Protein AF-A0A9E5UF71-F1 (afdb_monomer_lite)

Foldseek 3Di:
DVCLVVLLVVLLVCLLPVHDNVVSVVVCVVVVHDPVSSVVSSVVSVVVNVVVVVVVCVVVVVVVVVVPVVQDPNVVVVVVVVVVVVVVCVVPPPVVVVVVVVVD

Sequence (104 aa):
MLIEEYGMLAIFLFALLPLPDDLILIPLGVLRYDLRKALISMFIGKTLMCTFVAYAGKYSYSIVAEIFASSGILGGAVSLVLLVVILYGMIKIDWTKLIRVREE

Radius of gyration: 19.87 Å; chains: 1; bounding box: 44×35×52 Å

Secondary structure (DSSP, 8-state):
--HHHHHHHHHHHHHHTT--THHHHHHHHHTT--HHHHHHHHHHHHHHHHHHHHHHHHHHHHHHHHHHHHHHHHHHHHHHHHHHHHHHHHHHS-HHHHHHTTT-

pLDDT: mean 72.9, std 10.65, range [40.22, 92.44]

Structure (mmCIF, N/CA/C/O backbone):
data_AF-A0A9E5UF71-F1
#
_entry.id   AF-A0A9E5UF71-F1
#
loop_
_atom_site.group_PDB
_atom_site.id
_atom_site.type_symbol
_atom_site.label_atom_id
_atom_site.label_alt_id
_atom_site.label_comp_id
_atom_site.label_asym_id
_atom_site.label_entity_id
_atom_site.label_seq_id
_atom_site.pdbx_PDB_ins_code
_atom_site.Cartn_x
_atom_site.Cartn_y
_atom_site.Cartn_z
_atom_site.occupancy
_atom_site.B_iso_or_equiv
_atom_site.auth_seq_id
_atom_site.auth_comp_id
_atom_site.auth_asym_id
_atom_site.auth_atom_id
_atom_site.pdbx_PDB_model_num
ATOM 1 N N . MET A 1 1 ? -14.434 -3.317 27.558 1.00 47.03 1 MET A N 1
ATOM 2 C CA . MET A 1 1 ? -12.984 -3.257 27.834 1.00 47.03 1 MET A CA 1
ATOM 3 C C . MET A 1 1 ? -12.148 -4.081 26.853 1.00 47.03 1 MET A C 1
ATOM 5 O O . MET A 1 1 ? -11.209 -3.511 26.337 1.00 47.03 1 MET A O 1
ATOM 9 N N . LEU A 1 2 ? -12.498 -5.324 26.472 1.00 49.84 2 LEU A N 1
ATOM 10 C CA . LEU A 1 2 ? -11.709 -6.073 25.462 1.00 49.84 2 LEU A CA 1
ATOM 11 C C . LEU A 1 2 ? -11.726 -5.468 24.039 1.00 49.84 2 LEU A C 1
ATOM 13 O O . LEU A 1 2 ? -10.721 -5.506 23.341 1.00 49.84 2 LEU A O 1
ATOM 17 N N . ILE A 1 3 ? -12.843 -4.882 23.598 1.00 51.16 3 ILE A N 1
ATOM 18 C CA . ILE A 1 3 ? -12.978 -4.344 22.227 1.00 51.16 3 ILE A CA 1
ATOM 19 C C . ILE A 1 3 ? -12.020 -3.160 21.977 1.00 51.16 3 ILE A C 1
ATOM 21 O O . ILE A 1 3 ? -11.549 -2.983 20.857 1.00 51.16 3 ILE A O 1
ATOM 25 N N . GLU A 1 4 ? -11.674 -2.396 23.021 1.00 54.31 4 GLU A N 1
ATOM 26 C CA . GLU A 1 4 ? -10.753 -1.250 22.928 1.00 54.31 4 GLU A CA 1
ATOM 27 C C . GLU A 1 4 ? -9.264 -1.625 22.832 1.00 54.31 4 GLU A C 1
ATOM 29 O O . GLU A 1 4 ? -8.427 -0.803 22.458 1.00 54.31 4 GLU A O 1
ATOM 34 N N . GLU A 1 5 ? -8.905 -2.856 23.180 1.00 55.94 5 GLU A N 1
ATOM 35 C CA . GLU A 1 5 ? -7.506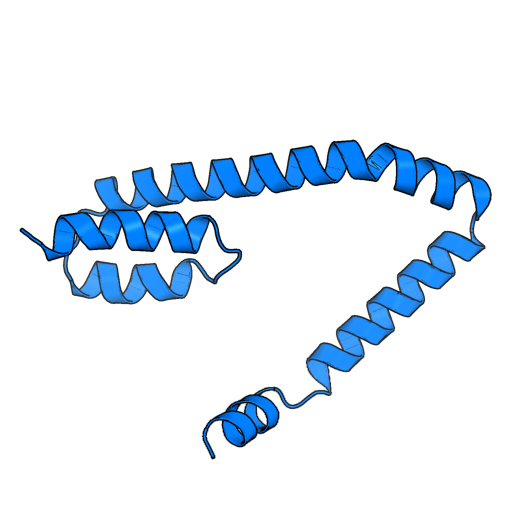 -3.288 23.185 1.00 55.94 5 GLU A CA 1
ATOM 36 C C . GLU A 1 5 ? -7.153 -3.967 21.855 1.00 55.94 5 GLU A C 1
ATOM 38 O O . GLU A 1 5 ? -6.156 -3.637 21.210 1.00 55.94 5 GLU A O 1
ATOM 43 N N . TYR A 1 6 ? -8.055 -4.821 21.358 1.00 62.16 6 TYR A N 1
ATOM 44 C CA . TYR A 1 6 ? -7.909 -5.459 20.048 1.00 62.16 6 TYR A CA 1
ATOM 45 C C . TYR A 1 6 ? -8.191 -4.509 18.880 1.00 62.16 6 TYR A C 1
ATOM 47 O O . TYR A 1 6 ? -7.600 -4.677 17.815 1.00 62.16 6 TYR A O 1
ATOM 55 N N . GLY A 1 7 ? -9.033 -3.485 19.064 1.00 63.53 7 GLY A N 1
ATOM 56 C CA . GLY A 1 7 ? -9.288 -2.479 18.030 1.00 63.53 7 GLY A CA 1
ATOM 57 C C . GLY A 1 7 ? -8.022 -1.709 17.649 1.00 63.53 7 GLY A C 1
ATOM 58 O O . GLY A 1 7 ? -7.762 -1.488 16.471 1.00 63.53 7 GLY A O 1
ATOM 59 N N . MET A 1 8 ? -7.177 -1.371 18.626 1.00 63.28 8 MET A N 1
ATOM 60 C CA . MET A 1 8 ? -5.952 -0.608 18.380 1.00 63.28 8 MET A CA 1
ATOM 61 C C . MET A 1 8 ? -4.882 -1.439 17.657 1.00 63.28 8 MET A C 1
ATOM 63 O O . MET A 1 8 ? -4.259 -0.932 16.723 1.00 63.28 8 MET A O 1
ATOM 67 N N . LEU A 1 9 ? -4.723 -2.713 18.042 1.00 67.88 9 LEU A N 1
ATOM 68 C CA . LEU A 1 9 ? -3.830 -3.671 17.380 1.00 67.88 9 LEU A CA 1
ATOM 69 C C . LEU A 1 9 ? -4.304 -4.027 15.967 1.00 67.88 9 LEU A C 1
ATOM 71 O O . LEU A 1 9 ? -3.481 -4.112 15.060 1.00 67.88 9 LEU A O 1
ATOM 75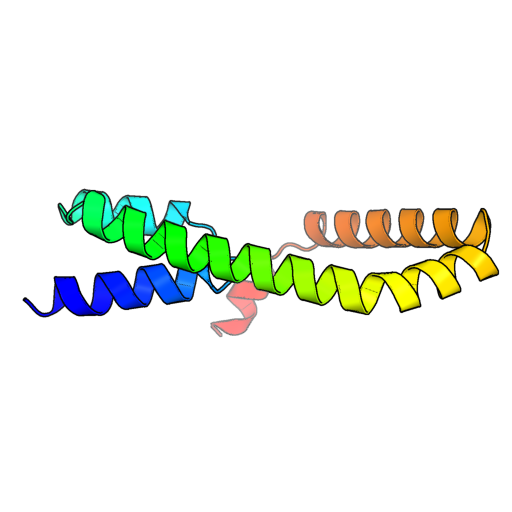 N N . ALA A 1 10 ? -5.613 -4.192 15.760 1.00 67.06 10 ALA A N 1
ATOM 76 C CA . ALA A 1 10 ? -6.180 -4.440 14.438 1.00 67.06 10 ALA A CA 1
ATOM 77 C C . ALA A 1 10 ? -5.939 -3.253 13.495 1.00 67.06 10 ALA A C 1
ATOM 79 O O . ALA A 1 10 ? -5.470 -3.456 12.381 1.00 67.06 10 ALA A O 1
ATOM 80 N N . ILE A 1 11 ? -6.169 -2.017 13.957 1.00 65.00 11 ILE A N 1
ATOM 81 C CA . ILE A 1 11 ? -5.881 -0.797 13.181 1.00 65.00 11 ILE A CA 1
ATOM 82 C C . ILE A 1 11 ? -4.388 -0.693 12.863 1.00 65.00 11 ILE A C 1
ATOM 84 O O . ILE A 1 11 ? -4.024 -0.366 11.739 1.00 65.00 11 ILE A O 1
ATOM 88 N N . PHE A 1 12 ? -3.522 -1.003 13.827 1.00 66.31 12 PHE A N 1
ATOM 89 C CA . PHE A 1 12 ? -2.078 -0.968 13.622 1.00 66.31 12 PHE A CA 1
ATOM 90 C C . PHE A 1 12 ? -1.617 -1.996 12.580 1.00 66.31 12 PHE A C 1
ATOM 92 O O . PHE A 1 12 ? -0.891 -1.647 11.655 1.00 66.31 12 PHE A O 1
ATOM 99 N N . LEU A 1 13 ? -2.069 -3.249 12.692 1.00 67.50 13 LEU A N 1
ATOM 100 C CA . LEU A 1 13 ? -1.731 -4.320 11.749 1.00 67.50 13 LEU A CA 1
ATOM 101 C C . LEU A 1 13 ? -2.275 -4.055 10.343 1.00 67.50 13 LEU A C 1
ATOM 103 O O . LEU A 1 13 ? -1.586 -4.332 9.366 1.00 67.50 13 LEU A O 1
ATOM 107 N N . PHE A 1 14 ? -3.478 -3.498 10.229 1.00 66.25 14 PHE A N 1
ATOM 108 C CA . PHE A 1 14 ? -4.053 -3.136 8.935 1.00 66.25 14 PHE A CA 1
ATOM 109 C C . PHE A 1 14 ? -3.452 -1.881 8.318 1.00 66.25 14 PHE A C 1
ATOM 111 O O . PHE A 1 14 ? -3.481 -1.782 7.104 1.00 66.25 14 PHE A O 1
ATOM 118 N N . ALA A 1 15 ? -2.926 -0.949 9.113 1.00 61.91 15 ALA A N 1
ATOM 119 C CA . ALA A 1 15 ? -2.147 0.175 8.600 1.00 61.91 15 ALA A CA 1
ATOM 120 C C . ALA A 1 15 ? -0.712 -0.248 8.226 1.00 61.91 15 ALA A C 1
ATOM 122 O O . ALA A 1 15 ? -0.037 0.440 7.462 1.00 61.91 15 ALA A O 1
ATOM 123 N N . LEU A 1 16 ? -0.229 -1.365 8.786 1.00 61.81 16 LEU A N 1
ATOM 124 C CA . LEU A 1 16 ? 1.061 -1.969 8.455 1.00 61.81 16 LEU A CA 1
ATOM 125 C C . LEU A 1 16 ? 0.982 -2.821 7.179 1.00 61.81 16 LEU A C 1
ATOM 127 O O . LEU A 1 16 ? 1.904 -2.798 6.363 1.00 61.81 16 LEU A O 1
ATOM 131 N N . LEU A 1 17 ? -0.104 -3.579 6.998 1.00 64.31 17 LEU A N 1
ATOM 132 C CA . LEU A 1 17 ? -0.416 -4.206 5.718 1.00 64.31 17 LEU A CA 1
ATOM 133 C C . LEU A 1 17 ? -0.950 -3.127 4.760 1.00 64.31 17 LEU A C 1
ATOM 135 O O . LEU A 1 17 ? -1.684 -2.254 5.188 1.00 64.31 17 LEU A O 1
ATOM 139 N N . PRO A 1 18 ? -0.646 -3.167 3.457 1.00 59.53 18 PRO A N 1
ATOM 140 C CA . PRO A 1 18 ? -1.205 -2.234 2.477 1.00 59.53 18 PRO A CA 1
ATOM 141 C C . PRO A 1 18 ? -2.689 -2.555 2.195 1.00 59.53 18 PRO A C 1
ATOM 143 O O . PRO A 1 18 ? -3.056 -2.861 1.062 1.00 59.53 18 PRO A O 1
ATOM 146 N N . LEU A 1 19 ? -3.539 -2.579 3.225 1.00 63.75 19 LEU A N 1
ATOM 147 C CA . LEU A 1 19 ? -4.977 -2.799 3.109 1.00 63.75 19 LEU A CA 1
ATOM 148 C C . LEU A 1 19 ? -5.732 -1.460 3.080 1.00 63.75 19 LEU A C 1
ATOM 150 O O . LEU A 1 19 ? -5.226 -0.446 3.556 1.00 63.75 19 LEU A O 1
ATOM 154 N N . PRO A 1 20 ? -6.948 -1.431 2.505 1.00 61.22 20 PRO A N 1
ATOM 155 C CA . PRO A 1 20 ? -7.755 -0.220 2.456 1.00 61.22 20 PRO A CA 1
ATOM 156 C C . PRO A 1 20 ? -8.182 0.194 3.871 1.00 61.22 20 PRO A C 1
ATOM 158 O O . PRO A 1 20 ? -9.063 -0.427 4.469 1.00 61.22 20 PRO A O 1
ATOM 161 N N . ASP A 1 21 ? -7.575 1.268 4.385 1.00 66.00 21 ASP A N 1
ATOM 162 C CA . ASP A 1 21 ? -7.881 1.878 5.693 1.00 66.00 21 ASP A CA 1
ATOM 163 C C . ASP A 1 21 ? -9.382 2.213 5.854 1.00 66.00 21 ASP A C 1
ATOM 165 O O . ASP A 1 21 ? -9.939 2.178 6.957 1.00 66.00 21 ASP A O 1
ATOM 169 N N . ASP A 1 22 ? -10.058 2.474 4.732 1.00 63.00 22 ASP A N 1
ATOM 170 C CA . ASP A 1 22 ? -11.487 2.782 4.655 1.00 63.00 22 ASP A CA 1
ATOM 171 C C . ASP A 1 22 ? -12.375 1.620 5.131 1.00 63.00 22 ASP A C 1
ATOM 173 O O . ASP A 1 22 ? -13.462 1.846 5.668 1.00 63.00 22 ASP A O 1
ATOM 177 N N . LEU A 1 23 ? -11.908 0.369 5.005 1.00 66.00 23 LEU A N 1
ATOM 178 C CA . LEU A 1 23 ? -12.674 -0.818 5.398 1.00 66.00 23 LEU A CA 1
ATOM 179 C C . LEU A 1 23 ? -12.824 -0.941 6.923 1.00 66.00 23 LEU A C 1
ATOM 181 O O . LEU A 1 23 ? -13.777 -1.556 7.398 1.00 66.00 23 LEU A O 1
ATOM 185 N N . ILE A 1 24 ? -11.900 -0.357 7.696 1.00 70.94 24 ILE A N 1
ATOM 186 C CA . ILE A 1 24 ? -11.920 -0.398 9.167 1.00 70.94 24 ILE A CA 1
ATOM 187 C C . ILE A 1 24 ? -12.610 0.820 9.757 1.00 70.94 24 ILE A C 1
ATOM 189 O O . ILE A 1 24 ? -13.325 0.696 10.750 1.00 70.94 24 ILE A O 1
ATOM 193 N N . LEU A 1 25 ? -12.430 1.993 9.152 1.00 71.31 25 LEU A N 1
ATOM 194 C CA . LEU A 1 25 ? -13.031 3.237 9.632 1.00 71.31 25 LEU A CA 1
ATOM 195 C C . LEU A 1 25 ? -14.563 3.151 9.730 1.00 71.31 25 LEU A C 1
ATOM 197 O O . LEU A 1 25 ? -15.141 3.651 10.697 1.00 71.31 25 LEU A O 1
ATOM 201 N N . ILE A 1 26 ? -15.208 2.463 8.782 1.00 75.06 26 ILE A N 1
ATOM 202 C CA . ILE A 1 26 ? -16.665 2.265 8.749 1.00 75.06 26 ILE A CA 1
ATOM 203 C C . ILE A 1 26 ? -17.169 1.493 9.990 1.00 75.06 26 ILE A C 1
ATOM 205 O O . ILE A 1 26 ? -17.959 2.058 10.753 1.00 75.06 26 ILE A O 1
ATOM 209 N N . PRO A 1 27 ? -16.734 0.244 10.263 1.00 71.38 27 PRO A N 1
ATOM 210 C CA . PRO A 1 27 ? -17.185 -0.497 11.441 1.00 71.38 27 PRO A CA 1
ATOM 211 C C . PRO A 1 27 ? -16.739 0.147 12.761 1.00 71.38 27 PRO A C 1
ATOM 213 O O . PRO A 1 27 ? -17.503 0.128 13.726 1.00 71.38 27 PRO A O 1
ATOM 216 N N . LEU A 1 28 ? -15.559 0.776 12.823 1.00 72.62 28 LEU A N 1
ATOM 217 C CA . LEU A 1 28 ? -15.098 1.456 14.041 1.00 72.62 28 LEU A CA 1
ATOM 218 C C . LEU A 1 28 ? -15.985 2.655 14.416 1.00 72.62 28 LEU A C 1
ATOM 220 O O . LEU A 1 28 ? -16.250 2.891 15.597 1.00 72.62 28 LEU A O 1
ATOM 224 N N . GLY A 1 29 ? -16.468 3.393 13.409 1.00 74.19 29 GLY A N 1
ATOM 225 C CA . GLY A 1 29 ? -17.422 4.486 13.589 1.00 74.19 29 GLY A CA 1
ATOM 226 C C . GLY A 1 29 ? -18.780 3.999 14.098 1.00 74.19 29 GLY A C 1
ATOM 227 O O . GLY A 1 29 ? -19.346 4.600 15.013 1.00 74.19 29 GLY A O 1
ATOM 228 N N . VAL A 1 30 ? -19.270 2.867 13.578 1.00 78.44 30 VAL A N 1
ATOM 229 C CA . VAL A 1 30 ? -20.508 2.217 14.054 1.00 78.44 30 VAL A CA 1
ATOM 230 C C . VAL A 1 30 ? -20.376 1.766 15.513 1.00 78.44 30 VAL A C 1
ATOM 232 O O . VAL A 1 30 ? -21.313 1.920 16.295 1.00 78.44 30 VAL A O 1
ATOM 235 N N . LEU A 1 31 ? -19.195 1.287 15.913 1.00 77.69 31 LEU A N 1
ATOM 236 C CA . LEU A 1 31 ? -18.887 0.868 17.285 1.00 77.69 31 LEU A CA 1
ATOM 237 C C . LEU A 1 31 ? -18.640 2.035 18.261 1.00 77.69 31 LEU A C 1
ATOM 239 O O . LEU A 1 31 ? -18.334 1.786 19.426 1.00 77.69 31 LEU A O 1
ATOM 243 N N . ARG A 1 32 ? -18.782 3.297 17.818 1.00 72.50 32 ARG A N 1
ATOM 244 C CA . ARG A 1 32 ? -18.504 4.515 18.610 1.00 72.50 32 ARG A CA 1
ATOM 245 C C . ARG A 1 32 ? -17.131 4.496 19.283 1.00 72.50 32 ARG A C 1
ATOM 247 O O . ARG A 1 32 ? -16.969 4.941 20.418 1.00 72.50 32 ARG A O 1
ATOM 254 N N . TYR A 1 33 ? -16.141 3.972 18.574 1.00 73.25 33 TYR A N 1
ATOM 255 C CA . TYR A 1 33 ? -14.779 3.932 19.072 1.00 73.25 33 TYR A CA 1
ATOM 256 C C . TYR A 1 33 ? -14.182 5.341 19.159 1.00 73.25 33 TYR A C 1
ATOM 258 O O . TYR A 1 33 ? -14.492 6.208 18.339 1.00 73.25 33 TYR A O 1
ATOM 266 N N . ASP A 1 34 ? -13.287 5.569 20.122 1.00 78.06 34 ASP A N 1
ATOM 267 C CA . ASP A 1 34 ? -12.589 6.847 20.259 1.00 78.06 34 ASP A CA 1
ATOM 268 C C . ASP A 1 34 ? -11.763 7.155 19.002 1.00 78.06 34 ASP A C 1
ATOM 270 O O . ASP A 1 34 ? -10.667 6.620 18.798 1.00 78.06 34 ASP A O 1
ATOM 274 N N . LEU A 1 35 ? -12.266 8.083 18.182 1.00 73.31 35 LEU A N 1
ATOM 275 C CA . LEU A 1 35 ? -11.626 8.530 16.940 1.00 73.31 35 LEU A CA 1
ATOM 276 C C . LEU A 1 35 ? -10.177 8.969 17.163 1.00 73.31 35 LEU A C 1
ATOM 278 O O . LEU A 1 35 ? -9.322 8.729 16.318 1.00 73.31 35 LEU A O 1
ATOM 282 N N . ARG A 1 36 ? -9.878 9.569 18.323 1.00 76.00 36 ARG A N 1
ATOM 283 C CA . ARG A 1 36 ? -8.516 9.992 18.681 1.00 76.00 36 ARG A CA 1
ATOM 284 C C . ARG A 1 36 ? -7.565 8.804 18.825 1.00 76.00 36 ARG A C 1
ATOM 286 O O . ARG A 1 36 ? -6.457 8.863 18.302 1.00 76.00 36 ARG A O 1
ATOM 293 N N . LYS A 1 37 ? -7.991 7.724 19.490 1.00 75.62 37 LYS A N 1
ATOM 294 C CA . LYS A 1 37 ? -7.171 6.512 19.664 1.00 75.62 37 LYS A CA 1
ATOM 295 C C . LYS A 1 37 ? -6.952 5.812 18.319 1.00 75.62 37 LYS A C 1
ATOM 297 O O . LYS A 1 37 ? -5.836 5.399 18.015 1.00 75.62 37 LYS A O 1
ATOM 302 N N . ALA A 1 38 ? -8.000 5.741 17.498 1.00 74.00 38 ALA A N 1
ATOM 303 C CA . ALA A 1 38 ? -7.935 5.161 16.159 1.00 74.00 38 ALA A CA 1
ATOM 304 C C . ALA A 1 38 ? -6.995 5.944 15.227 1.00 74.00 38 ALA A C 1
ATOM 306 O O . ALA A 1 38 ? -6.137 5.346 14.584 1.00 74.00 38 ALA A O 1
ATOM 307 N N . LEU A 1 39 ? -7.100 7.278 15.214 1.00 76.56 39 LEU A N 1
ATOM 308 C CA . LEU A 1 39 ? -6.241 8.156 14.415 1.00 76.56 39 LEU A CA 1
ATOM 309 C C . LEU A 1 39 ? -4.771 8.044 14.807 1.00 76.56 39 LEU A C 1
ATOM 311 O O . LEU A 1 39 ? -3.923 7.962 13.927 1.00 76.56 39 LEU A O 1
ATOM 315 N N . ILE A 1 40 ? -4.459 8.020 16.106 1.00 81.50 40 ILE A N 1
ATOM 316 C CA . ILE A 1 40 ? -3.072 7.891 16.574 1.00 81.50 40 ILE A CA 1
ATOM 317 C C . ILE A 1 40 ? -2.490 6.540 16.142 1.00 81.50 40 ILE A C 1
ATOM 319 O O . ILE A 1 40 ? -1.387 6.502 15.600 1.00 81.50 40 ILE A O 1
ATOM 323 N N . SER A 1 41 ? -3.239 5.445 16.313 1.00 78.56 41 SER A N 1
ATOM 324 C CA . SER A 1 41 ? -2.790 4.111 15.887 1.00 78.56 41 SER A CA 1
ATOM 325 C C . SER A 1 41 ? -2.578 4.032 14.367 1.00 78.56 41 SER A C 1
ATOM 327 O O . SER A 1 41 ? -1.525 3.590 13.904 1.00 78.56 41 SER A O 1
ATOM 329 N N . MET A 1 42 ? -3.528 4.554 13.585 1.00 75.44 42 MET A N 1
ATOM 330 C CA . MET A 1 42 ? -3.450 4.586 12.122 1.00 75.44 42 MET A CA 1
ATOM 331 C C . MET A 1 42 ? -2.295 5.465 11.630 1.00 75.44 42 MET A C 1
ATOM 333 O O . MET A 1 42 ? -1.570 5.082 10.717 1.00 75.44 42 MET A O 1
ATOM 337 N N . PHE A 1 43 ? -2.068 6.620 12.260 1.00 80.19 43 PHE A N 1
ATOM 338 C CA . PHE A 1 43 ? -0.968 7.517 11.916 1.00 80.19 43 PHE A CA 1
ATOM 339 C C . PHE A 1 43 ? 0.396 6.860 12.152 1.00 80.19 43 PHE A C 1
ATOM 341 O O . PHE A 1 43 ? 1.278 6.951 11.296 1.00 80.19 43 PHE A O 1
ATOM 348 N N . ILE A 1 44 ? 0.564 6.156 13.276 1.00 82.94 44 ILE A N 1
ATOM 349 C CA . ILE A 1 44 ? 1.801 5.428 13.589 1.00 82.94 44 ILE A CA 1
ATOM 350 C C . ILE A 1 44 ? 2.016 4.287 12.591 1.00 82.94 44 ILE A C 1
ATOM 352 O O . ILE A 1 44 ? 3.103 4.179 12.020 1.00 82.94 44 ILE A O 1
ATOM 356 N N . GLY A 1 45 ? 0.987 3.471 12.339 1.00 77.25 45 GLY A N 1
ATOM 357 C CA . GLY A 1 45 ? 1.069 2.360 11.389 1.00 77.25 45 GLY A CA 1
ATOM 358 C C . GLY A 1 45 ? 1.411 2.833 9.975 1.00 77.25 45 GLY A C 1
ATOM 359 O O . GLY A 1 45 ? 2.352 2.332 9.363 1.00 77.25 45 GLY A O 1
ATOM 360 N N . LYS A 1 46 ? 0.744 3.890 9.499 1.00 80.50 46 LYS A N 1
ATOM 361 C CA . LYS A 1 46 ? 0.966 4.457 8.163 1.00 80.50 46 LYS A CA 1
ATOM 362 C C . LYS A 1 46 ? 2.330 5.127 8.027 1.00 80.50 46 LYS A C 1
ATOM 364 O O . LYS A 1 46 ? 2.982 4.996 6.996 1.00 80.50 46 LYS A O 1
ATOM 369 N N . THR A 1 47 ? 2.808 5.790 9.079 1.00 83.56 47 THR A N 1
ATOM 370 C CA . THR A 1 47 ? 4.167 6.352 9.109 1.00 83.56 47 THR A CA 1
ATOM 371 C C . THR A 1 47 ? 5.216 5.245 9.039 1.00 83.56 47 THR A C 1
ATOM 373 O O . THR A 1 47 ? 6.172 5.363 8.271 1.00 83.56 47 THR A O 1
ATOM 376 N N . LEU A 1 48 ? 5.032 4.145 9.778 1.00 85.25 48 LEU A N 1
ATOM 377 C CA . LEU A 1 48 ? 5.919 2.983 9.705 1.00 85.25 48 LEU A CA 1
ATOM 378 C C . LEU A 1 48 ? 5.891 2.340 8.322 1.00 85.25 48 LEU A C 1
ATOM 380 O O . LEU A 1 48 ? 6.956 2.087 7.767 1.00 85.25 48 LEU A O 1
ATOM 384 N N . MET A 1 49 ? 4.710 2.143 7.738 1.00 81.88 49 MET A N 1
ATOM 385 C CA . MET A 1 49 ? 4.570 1.605 6.387 1.00 81.88 49 MET A CA 1
ATOM 386 C C . MET A 1 49 ? 5.305 2.485 5.365 1.00 81.88 49 MET A C 1
ATOM 388 O O . MET A 1 49 ? 6.158 1.992 4.628 1.00 81.88 49 MET A O 1
ATOM 392 N N . CYS A 1 50 ? 5.059 3.799 5.370 1.00 82.62 50 CYS A N 1
ATOM 393 C CA . CYS A 1 50 ? 5.761 4.748 4.504 1.00 82.62 50 CYS A CA 1
ATOM 394 C C . CYS A 1 50 ? 7.278 4.734 4.735 1.00 82.62 50 CYS A C 1
ATOM 396 O O . CYS A 1 50 ? 8.041 4.807 3.776 1.00 82.62 50 CYS A O 1
ATOM 398 N N . THR A 1 51 ? 7.729 4.597 5.985 1.00 85.38 51 THR A N 1
ATOM 399 C CA . THR A 1 51 ? 9.159 4.507 6.319 1.00 85.38 51 THR A CA 1
ATOM 400 C C . THR A 1 51 ? 9.772 3.221 5.771 1.00 85.38 51 THR A C 1
ATOM 402 O O . THR A 1 51 ? 10.819 3.275 5.132 1.00 85.38 51 THR A O 1
ATOM 405 N N . PHE A 1 52 ? 9.111 2.075 5.947 1.00 84.94 52 PHE A N 1
ATOM 406 C CA . PHE A 1 52 ? 9.550 0.800 5.380 1.00 84.94 52 PHE A CA 1
ATOM 407 C C . PHE A 1 52 ? 9.645 0.867 3.857 1.00 84.94 52 PHE A C 1
ATOM 409 O O . PHE A 1 52 ? 10.666 0.476 3.296 1.00 84.94 52 PHE A O 1
ATOM 416 N N . VAL A 1 53 ? 8.629 1.421 3.192 1.00 83.25 53 VAL A N 1
ATOM 417 C CA . VAL A 1 53 ? 8.626 1.614 1.736 1.00 83.25 53 VAL A CA 1
ATOM 418 C C . VAL A 1 53 ? 9.742 2.567 1.302 1.00 83.25 53 VAL A C 1
ATOM 420 O O . VAL A 1 53 ? 10.444 2.278 0.337 1.00 83.25 53 VAL A O 1
ATOM 423 N N . ALA A 1 54 ? 9.970 3.666 2.023 1.00 85.88 54 ALA A N 1
ATOM 424 C CA . ALA A 1 54 ? 11.039 4.614 1.717 1.00 85.88 54 ALA A CA 1
ATOM 425 C C . ALA A 1 54 ? 12.436 3.994 1.886 1.00 85.88 54 ALA A C 1
ATOM 427 O O . ALA A 1 54 ? 13.304 4.186 1.034 1.00 85.88 54 ALA A O 1
ATOM 428 N N . TYR A 1 55 ? 12.659 3.214 2.947 1.00 83.94 55 TYR A N 1
ATOM 429 C CA . TYR A 1 55 ? 13.916 2.489 3.148 1.00 83.94 55 TYR A CA 1
ATOM 430 C C . TYR A 1 55 ? 14.111 1.391 2.101 1.00 83.94 55 TYR A C 1
ATOM 432 O O . TYR A 1 55 ? 15.199 1.293 1.533 1.00 83.94 55 TYR A O 1
ATOM 440 N N . ALA A 1 56 ? 13.071 0.614 1.791 1.00 82.38 56 ALA A N 1
ATOM 441 C CA . ALA A 1 56 ? 13.106 -0.378 0.719 1.00 82.38 56 ALA A CA 1
ATOM 442 C C . ALA A 1 56 ? 13.431 0.278 -0.632 1.00 82.38 56 ALA A C 1
ATOM 444 O O . ALA A 1 56 ? 14.309 -0.190 -1.354 1.00 82.38 56 ALA A O 1
ATOM 445 N N . GLY A 1 57 ? 12.803 1.418 -0.928 1.00 79.38 57 GLY A N 1
ATOM 446 C CA . GLY A 1 57 ? 13.090 2.233 -2.103 1.00 79.38 57 GLY A CA 1
ATOM 447 C C . GLY A 1 57 ? 14.533 2.732 -2.132 1.00 79.38 57 GLY A C 1
ATOM 448 O O . GLY A 1 57 ? 15.184 2.613 -3.160 1.00 79.38 57 GLY A O 1
ATOM 449 N N . LYS A 1 58 ? 15.079 3.214 -1.008 1.00 79.56 58 LYS A N 1
ATOM 450 C CA . LYS A 1 58 ? 16.475 3.674 -0.915 1.00 79.56 58 LYS A CA 1
ATOM 451 C C . LYS A 1 58 ? 17.481 2.557 -1.209 1.00 79.56 58 LYS A C 1
ATOM 453 O O . LYS A 1 58 ? 18.433 2.791 -1.947 1.00 79.56 58 LYS A O 1
ATOM 458 N N . TYR A 1 59 ? 17.284 1.362 -0.652 1.00 77.31 59 TYR A N 1
ATOM 459 C CA . TYR A 1 59 ? 18.160 0.217 -0.931 1.00 77.31 59 TYR A CA 1
ATOM 460 C C . TYR A 1 59 ? 17.991 -0.303 -2.362 1.00 77.31 59 TYR A C 1
ATOM 462 O O . TYR A 1 59 ? 18.972 -0.664 -3.008 1.00 77.31 59 TYR A O 1
ATOM 470 N N . SER A 1 60 ? 16.763 -0.286 -2.883 1.00 71.38 60 SER A N 1
ATOM 471 C CA . SER A 1 60 ? 16.480 -0.671 -4.265 1.00 71.38 60 SER A CA 1
ATOM 472 C C . SER A 1 60 ? 16.966 0.366 -5.278 1.00 71.38 60 SER A C 1
ATOM 474 O O . SER A 1 60 ? 17.227 0.001 -6.420 1.00 71.38 60 SER A O 1
ATOM 476 N N . TYR A 1 61 ? 17.094 1.640 -4.896 1.00 69.56 61 TYR A N 1
ATOM 477 C CA . TYR A 1 61 ? 17.449 2.724 -5.808 1.00 69.56 61 TYR A CA 1
ATOM 478 C C . TYR A 1 61 ? 18.819 2.503 -6.439 1.00 69.56 61 TYR A C 1
ATOM 480 O O . TYR A 1 61 ? 18.959 2.703 -7.635 1.00 69.56 61 TYR A O 1
ATOM 488 N N . SER A 1 62 ? 19.806 2.032 -5.675 1.00 68.19 62 SER A N 1
ATOM 489 C CA . SER A 1 62 ? 21.151 1.752 -6.192 1.00 68.19 62 SER A CA 1
ATOM 490 C C . SER A 1 62 ? 21.124 0.689 -7.295 1.00 68.19 62 SER A C 1
ATOM 492 O O . SER A 1 62 ? 21.708 0.879 -8.356 1.00 68.19 62 SER A O 1
ATOM 494 N N . ILE A 1 63 ? 20.374 -0.393 -7.067 1.00 68.31 63 ILE A N 1
ATOM 495 C CA . ILE A 1 63 ? 20.229 -1.514 -8.005 1.00 68.31 63 ILE A CA 1
ATOM 496 C C . ILE A 1 63 ? 19.441 -1.071 -9.242 1.00 68.31 63 ILE A C 1
ATOM 498 O O . ILE A 1 63 ? 19.826 -1.348 -10.374 1.00 68.31 63 ILE A O 1
ATOM 502 N N . VAL A 1 64 ? 18.342 -0.344 -9.035 1.00 70.00 64 VAL A N 1
ATOM 503 C CA . VAL A 1 64 ? 17.499 0.170 -10.119 1.00 70.00 64 VAL A CA 1
ATOM 504 C C . VAL A 1 64 ? 18.265 1.196 -10.950 1.00 70.00 64 VAL A C 1
ATOM 506 O O . VAL A 1 64 ? 18.217 1.128 -12.172 1.00 70.00 64 VAL A O 1
ATOM 509 N N . ALA A 1 65 ? 19.013 2.105 -10.326 1.00 68.19 65 ALA A N 1
ATOM 51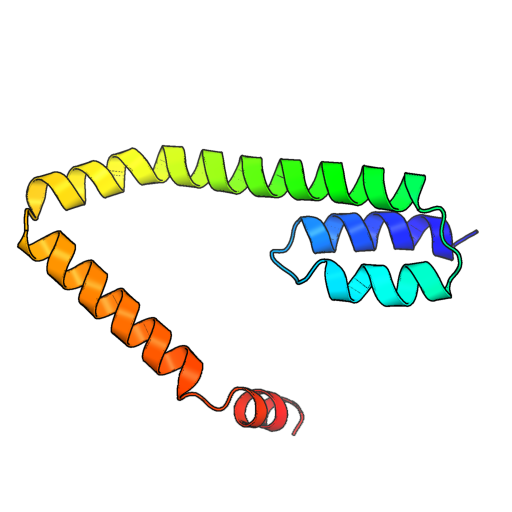0 C CA . ALA A 1 65 ? 19.811 3.106 -11.023 1.00 68.19 65 ALA A CA 1
ATOM 511 C C . ALA A 1 65 ? 20.910 2.463 -11.878 1.00 68.19 65 ALA A C 1
ATOM 513 O O . ALA A 1 65 ? 21.116 2.895 -13.006 1.00 68.19 65 ALA A O 1
ATOM 514 N N . GLU A 1 66 ? 21.568 1.408 -11.395 1.00 69.00 66 GLU A N 1
ATOM 515 C CA . GLU A 1 66 ? 22.595 0.686 -12.153 1.00 69.00 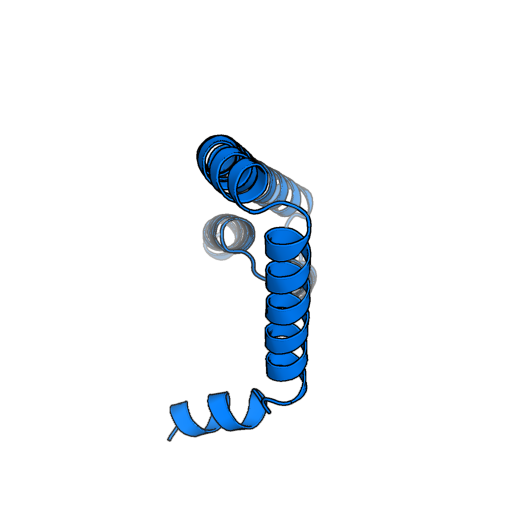66 GLU A CA 1
ATOM 516 C C . GLU A 1 66 ? 21.997 -0.096 -13.338 1.00 69.00 66 GLU A C 1
ATOM 518 O O . GLU A 1 66 ? 22.501 -0.022 -14.462 1.00 69.00 66 GLU A O 1
ATOM 523 N N . ILE A 1 67 ? 20.851 -0.757 -13.134 1.00 67.69 67 ILE A N 1
ATOM 524 C CA . ILE A 1 67 ? 20.107 -1.450 -14.198 1.00 67.69 67 ILE A CA 1
ATOM 525 C C . ILE A 1 67 ? 19.602 -0.457 -15.257 1.00 67.69 67 ILE A C 1
ATOM 527 O O . ILE A 1 67 ? 19.726 -0.717 -16.455 1.00 67.69 67 ILE A O 1
ATOM 531 N N . PHE A 1 68 ? 19.053 0.691 -14.849 1.00 65.50 68 PHE A N 1
ATOM 532 C CA . PHE A 1 68 ? 18.543 1.714 -15.770 1.00 65.50 68 PHE A CA 1
ATOM 533 C C . PHE A 1 68 ? 19.665 2.489 -16.478 1.00 65.50 68 PHE A C 1
ATOM 535 O O . PHE A 1 68 ? 19.519 2.812 -17.656 1.00 65.50 68 PHE A O 1
ATOM 542 N N . ALA A 1 69 ? 20.803 2.733 -15.818 1.00 65.56 69 ALA A N 1
ATOM 543 C CA . ALA A 1 69 ? 21.973 3.354 -16.442 1.00 65.56 69 ALA A CA 1
ATOM 544 C C . ALA A 1 69 ? 22.597 2.459 -17.527 1.00 65.56 69 ALA A C 1
ATOM 546 O O . ALA A 1 69 ? 23.035 2.963 -18.558 1.00 65.56 69 ALA A O 1
ATOM 547 N N . SER A 1 70 ? 22.588 1.137 -17.325 1.00 63.97 70 SER A N 1
ATOM 548 C CA . SER A 1 70 ? 23.088 0.150 -18.293 1.00 63.97 70 SER A CA 1
ATOM 549 C C . SER A 1 70 ? 22.135 -0.082 -19.481 1.00 63.97 70 SER A C 1
ATOM 551 O O . SER A 1 70 ? 22.573 -0.373 -20.592 1.00 63.97 70 SER A O 1
ATOM 553 N N . SER A 1 71 ? 20.821 0.073 -19.279 1.00 63.44 71 SER A N 1
ATOM 554 C CA . SER A 1 71 ? 19.794 -0.325 -20.261 1.00 63.44 71 SER A CA 1
ATOM 555 C C . SER A 1 71 ? 19.253 0.801 -21.157 1.00 63.44 71 SER A C 1
ATOM 557 O O . SER A 1 71 ? 18.598 0.513 -22.164 1.00 63.44 71 SER A O 1
ATOM 559 N N . GLY A 1 72 ? 19.532 2.074 -20.855 1.00 72.19 72 GLY A N 1
ATOM 560 C CA . GLY A 1 72 ? 19.145 3.214 -21.697 1.00 72.19 72 GLY A CA 1
ATOM 561 C C . GLY A 1 72 ? 17.637 3.283 -22.012 1.00 72.19 72 GLY A C 1
ATOM 562 O O . GLY A 1 72 ? 16.795 2.815 -21.248 1.00 72.19 72 GLY A O 1
ATOM 563 N N . ILE A 1 73 ? 17.275 3.860 -23.168 1.00 71.12 73 ILE A N 1
ATOM 564 C CA . ILE A 1 73 ? 15.871 4.042 -23.614 1.00 71.12 73 ILE A CA 1
ATOM 565 C C . ILE A 1 73 ? 15.121 2.697 -23.719 1.00 71.12 73 ILE A C 1
ATOM 567 O O . ILE A 1 73 ? 13.913 2.636 -23.482 1.00 71.12 73 ILE A O 1
ATOM 571 N N . LEU A 1 74 ? 15.835 1.604 -24.014 1.00 74.69 74 LEU A N 1
ATOM 572 C CA . LEU A 1 74 ? 15.265 0.257 -24.116 1.00 74.69 74 LEU A CA 1
ATOM 573 C C . LEU A 1 74 ? 14.792 -0.277 -22.756 1.00 74.69 74 LEU A C 1
ATOM 575 O O . LEU A 1 74 ? 13.714 -0.862 -22.686 1.00 74.69 74 LEU A O 1
ATOM 579 N N . GLY A 1 75 ? 15.531 -0.026 -21.671 1.00 75.25 75 GLY A N 1
ATOM 580 C CA . GLY A 1 75 ? 15.113 -0.417 -20.319 1.00 75.25 75 GLY A CA 1
ATOM 581 C C . GLY A 1 75 ? 13.832 0.286 -19.866 1.00 75.25 75 GLY A C 1
ATOM 582 O O . GLY A 1 75 ? 12.928 -0.345 -19.315 1.00 75.25 75 GLY A O 1
ATOM 583 N N . GLY A 1 76 ? 13.713 1.581 -20.174 1.00 76.88 76 GLY A N 1
ATOM 584 C CA . GLY A 1 76 ? 12.498 2.360 -19.916 1.00 76.88 76 GLY A CA 1
ATOM 585 C C . GLY A 1 76 ? 11.296 1.885 -20.737 1.00 76.88 76 GLY A C 1
ATOM 586 O O . GLY A 1 76 ? 10.193 1.769 -20.209 1.00 76.88 76 GLY A O 1
ATOM 587 N N . ALA A 1 77 ? 11.503 1.547 -22.012 1.00 82.00 77 ALA A N 1
ATOM 588 C CA . ALA A 1 77 ? 10.441 1.008 -22.857 1.00 82.00 77 ALA A CA 1
ATOM 589 C C . ALA A 1 77 ? 9.957 -0.366 -22.364 1.00 82.00 77 ALA A C 1
ATOM 591 O O . ALA A 1 77 ? 8.753 -0.607 -22.299 1.00 82.00 77 ALA A O 1
ATOM 592 N N . VAL A 1 78 ? 10.876 -1.252 -21.963 1.00 84.19 78 VAL A N 1
ATOM 593 C CA . VAL A 1 78 ? 10.527 -2.574 -21.424 1.00 84.19 78 VAL A CA 1
ATOM 594 C C . VAL A 1 78 ? 9.758 -2.446 -20.112 1.00 84.19 78 VAL A C 1
ATOM 596 O O . VAL A 1 78 ? 8.732 -3.105 -19.963 1.00 84.19 78 VAL A O 1
ATOM 599 N N . SER A 1 79 ? 10.188 -1.585 -19.183 1.00 80.19 79 SER A N 1
ATOM 600 C CA . SER A 1 79 ? 9.478 -1.401 -17.909 1.00 80.19 79 SE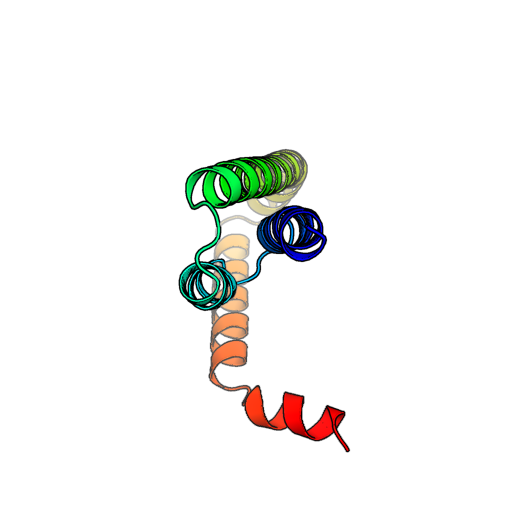R A CA 1
ATOM 601 C C . SER A 1 79 ? 8.072 -0.827 -18.104 1.00 80.19 79 SER A C 1
ATOM 603 O O . SER A 1 79 ? 7.132 -1.290 -17.457 1.00 80.19 79 SER A O 1
ATOM 605 N N . LEU A 1 80 ? 7.901 0.105 -19.049 1.00 85.06 80 LEU A N 1
ATOM 606 C CA . LEU A 1 80 ? 6.599 0.652 -19.426 1.00 85.06 80 LEU A CA 1
ATOM 607 C C . LEU A 1 80 ? 5.675 -0.437 -19.983 1.00 85.06 80 LEU A C 1
ATOM 609 O O . LEU A 1 80 ? 4.531 -0.558 -19.550 1.00 85.06 80 LEU A O 1
ATOM 613 N N . VAL A 1 81 ? 6.170 -1.249 -20.922 1.00 90.38 81 VAL A N 1
ATOM 614 C CA . VAL A 1 81 ? 5.393 -2.350 -21.510 1.00 90.38 81 VAL A CA 1
ATOM 615 C C . VAL A 1 81 ? 5.000 -3.358 -20.434 1.00 90.38 81 VAL A C 1
ATOM 617 O O . VAL A 1 81 ? 3.840 -3.756 -20.363 1.00 90.38 81 VAL A O 1
ATOM 620 N N . LEU A 1 82 ? 5.932 -3.731 -19.557 1.00 89.06 82 LEU A N 1
ATOM 621 C CA . LEU A 1 82 ? 5.688 -4.680 -18.472 1.00 89.06 82 LEU A CA 1
ATOM 622 C C . LEU A 1 82 ? 4.629 -4.143 -17.494 1.00 89.06 82 LEU A C 1
ATOM 624 O O . LEU A 1 82 ? 3.713 -4.873 -17.117 1.00 89.06 82 LEU A O 1
ATOM 628 N N . LEU A 1 83 ? 4.680 -2.849 -17.161 1.00 88.75 83 LEU A N 1
ATOM 629 C CA . LEU A 1 83 ? 3.669 -2.181 -16.340 1.00 88.75 83 LEU A CA 1
ATOM 630 C C . LEU A 1 83 ? 2.287 -2.216 -17.005 1.00 88.75 83 LEU A C 1
ATOM 632 O O . LEU A 1 83 ? 1.307 -2.581 -16.357 1.00 88.75 83 LEU A O 1
ATOM 636 N N . VAL A 1 84 ? 2.198 -1.899 -18.299 1.00 91.69 84 VAL A N 1
ATOM 637 C CA . VAL A 1 84 ? 0.934 -1.952 -19.054 1.00 91.69 84 VAL A CA 1
ATOM 638 C C . VAL A 1 84 ? 0.369 -3.374 -19.092 1.00 91.69 84 VAL A C 1
ATOM 640 O O . VAL A 1 84 ? -0.834 -3.554 -18.910 1.00 91.69 84 VAL A O 1
ATOM 643 N N . VAL A 1 85 ? 1.217 -4.390 -19.269 1.00 92.44 85 VAL A N 1
ATOM 644 C CA . VAL A 1 85 ? 0.809 -5.805 -19.254 1.00 92.44 85 VAL A CA 1
ATOM 645 C C . VAL A 1 85 ? 0.246 -6.204 -17.890 1.00 92.44 85 VAL A C 1
ATOM 647 O O . VAL A 1 85 ? -0.810 -6.835 -17.832 1.00 92.44 85 VAL A O 1
ATOM 650 N N . ILE A 1 86 ? 0.904 -5.811 -16.795 1.00 88.62 86 ILE A N 1
ATOM 651 C CA . ILE A 1 86 ? 0.421 -6.082 -15.433 1.00 88.62 86 ILE A CA 1
ATOM 652 C C . ILE A 1 86 ? -0.933 -5.405 -15.203 1.00 88.62 86 ILE A C 1
ATOM 654 O O . ILE A 1 86 ? -1.867 -6.064 -14.748 1.00 88.62 86 ILE A O 1
ATOM 658 N N . LEU A 1 87 ? -1.068 -4.121 -15.550 1.00 88.25 87 LEU A N 1
ATOM 659 C CA . LEU A 1 87 ? -2.328 -3.387 -15.395 1.00 88.25 87 LEU A CA 1
ATOM 660 C C . LEU A 1 87 ? -3.456 -4.008 -16.220 1.00 88.25 87 LEU A C 1
ATOM 662 O O . LEU A 1 87 ? -4.567 -4.183 -15.721 1.00 88.25 87 LEU A O 1
ATOM 666 N N . TYR A 1 88 ? -3.168 -4.388 -17.464 1.00 92.12 88 TYR A N 1
ATOM 667 C CA . TYR A 1 88 ? -4.127 -5.093 -18.302 1.00 92.12 88 TYR A CA 1
ATOM 668 C C . TYR A 1 88 ? -4.553 -6.412 -17.653 1.00 92.12 88 TYR A C 1
ATOM 670 O O . TYR A 1 88 ? -5.747 -6.678 -17.544 1.00 92.12 88 TYR A O 1
ATOM 678 N N . GLY A 1 89 ? -3.596 -7.199 -17.152 1.00 86.62 89 GLY A N 1
ATOM 679 C CA . GLY A 1 89 ? -3.864 -8.424 -16.404 1.00 86.62 89 GLY A CA 1
ATOM 680 C C . GLY A 1 89 ? -4.774 -8.182 -15.201 1.00 86.62 89 GLY A C 1
ATOM 681 O O . GLY A 1 89 ? -5.781 -8.867 -15.061 1.00 86.62 89 GLY A O 1
ATOM 682 N N . MET A 1 90 ? -4.491 -7.164 -14.384 1.00 83.56 90 MET A N 1
ATOM 683 C CA . MET A 1 90 ? -5.318 -6.820 -13.223 1.00 83.56 90 MET A CA 1
ATOM 684 C C . MET A 1 90 ? -6.773 -6.513 -13.589 1.00 83.56 90 MET A C 1
ATOM 686 O O . MET A 1 90 ? -7.661 -6.895 -12.834 1.00 83.56 90 MET A O 1
ATOM 690 N N . ILE A 1 91 ? -7.017 -5.850 -14.723 1.00 84.06 91 ILE A N 1
ATOM 691 C CA . ILE A 1 91 ? -8.369 -5.488 -15.180 1.00 84.06 91 ILE A CA 1
ATOM 692 C C . ILE A 1 91 ? -9.081 -6.680 -15.833 1.00 84.06 91 ILE A C 1
ATOM 694 O O . ILE A 1 91 ? -10.285 -6.856 -15.660 1.00 84.06 91 ILE A O 1
ATOM 698 N N . LYS A 1 92 ? -8.361 -7.489 -16.620 1.00 84.62 92 LYS A N 1
ATOM 699 C CA . LYS A 1 92 ? -8.942 -8.604 -17.387 1.00 84.62 92 LYS A CA 1
ATOM 700 C C . LYS A 1 92 ? -9.177 -9.849 -16.534 1.00 84.62 92 LYS A C 1
ATOM 702 O O . LYS A 1 92 ? -10.051 -10.650 -16.870 1.00 84.62 92 LYS A O 1
ATOM 707 N N . ILE A 1 93 ? -8.372 -10.045 -15.490 1.00 83.00 93 ILE A N 1
ATOM 708 C CA . ILE A 1 93 ? -8.520 -11.151 -14.549 1.00 83.00 93 ILE A CA 1
ATOM 709 C C . ILE A 1 93 ? -9.730 -10.859 -13.669 1.00 83.00 93 ILE A C 1
ATOM 711 O O . ILE A 1 93 ? -9.768 -9.897 -12.912 1.00 83.00 93 ILE A O 1
ATOM 715 N N . ASP A 1 94 ? -10.730 -11.723 -13.778 1.00 75.00 94 ASP A N 1
ATOM 716 C CA . ASP A 1 94 ? -11.961 -11.647 -13.005 1.00 75.00 94 ASP A CA 1
ATOM 717 C C . ASP A 1 94 ? -11.684 -12.191 -11.592 1.00 75.00 94 ASP A C 1
ATOM 719 O O . ASP A 1 94 ? -11.902 -13.370 -11.291 1.00 75.00 94 ASP A O 1
ATOM 723 N N . TRP A 1 95 ? -11.113 -11.349 -10.726 1.00 72.62 95 TRP A N 1
ATOM 724 C CA . TRP A 1 95 ? -10.700 -11.715 -9.363 1.00 72.62 95 TRP A CA 1
ATOM 725 C C . TRP A 1 95 ? -11.841 -12.342 -8.549 1.00 72.62 95 TRP A C 1
ATOM 727 O O . TRP A 1 95 ? -11.606 -13.193 -7.694 1.00 72.62 95 TRP A O 1
ATOM 737 N N . THR A 1 96 ? -13.091 -12.005 -8.868 1.00 66.50 96 THR A N 1
ATOM 738 C CA . THR A 1 96 ? -14.294 -12.570 -8.246 1.00 66.50 96 THR A CA 1
ATOM 739 C C . THR A 1 96 ? -14.454 -14.072 -8.506 1.00 66.50 96 THR A C 1
ATOM 741 O O . THR A 1 96 ? -14.926 -14.794 -7.629 1.00 66.50 96 THR A O 1
ATOM 744 N N . LYS A 1 97 ? -14.031 -14.574 -9.675 1.00 71.94 97 LYS A N 1
ATOM 745 C CA . LYS A 1 97 ? -14.032 -16.020 -9.96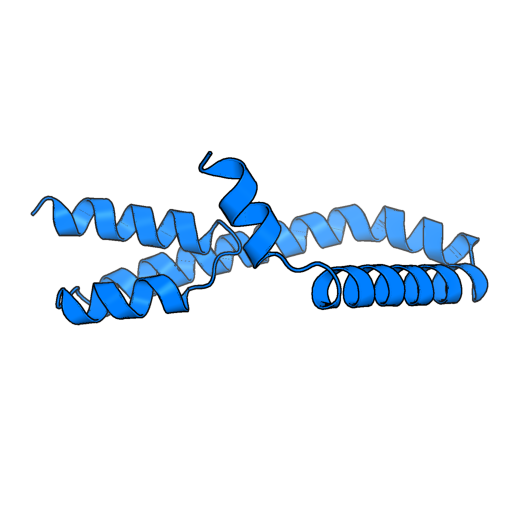6 1.00 71.94 97 LYS A CA 1
ATOM 746 C C . LYS A 1 97 ? -12.907 -16.745 -9.235 1.00 71.94 97 LYS A C 1
ATOM 748 O O . LYS A 1 97 ? -13.124 -17.838 -8.728 1.00 71.94 97 LYS A O 1
ATOM 753 N N . LEU A 1 98 ? -11.733 -16.122 -9.140 1.00 67.06 98 LEU A N 1
ATOM 754 C CA . LEU A 1 98 ? -10.581 -16.670 -8.415 1.00 67.06 98 LEU A CA 1
ATOM 755 C C . LEU A 1 98 ? -10.848 -16.828 -6.916 1.00 67.06 98 LEU A C 1
ATOM 757 O O . LEU A 1 98 ? -10.425 -17.815 -6.324 1.00 67.06 98 LEU A O 1
ATOM 761 N N . ILE A 1 99 ? -11.560 -15.874 -6.311 1.00 67.69 99 ILE A N 1
ATOM 762 C CA . ILE A 1 99 ? -11.910 -15.934 -4.887 1.00 67.69 99 ILE A CA 1
ATOM 763 C C . ILE A 1 99 ? -12.919 -17.062 -4.621 1.00 67.69 99 ILE A C 1
ATOM 765 O O . ILE A 1 99 ? -12.734 -17.807 -3.666 1.00 67.69 99 ILE A O 1
ATOM 769 N N . ARG A 1 100 ? -13.927 -17.256 -5.490 1.00 59.78 100 ARG A N 1
ATOM 770 C CA . ARG A 1 100 ? -14.926 -18.333 -5.325 1.00 59.78 100 ARG A CA 1
ATOM 771 C C . ARG A 1 100 ? -14.349 -19.742 -5.468 1.00 59.78 100 ARG A C 1
ATOM 773 O O . ARG A 1 100 ? -14.756 -20.620 -4.726 1.00 59.78 100 ARG A O 1
ATOM 780 N N . VAL A 1 101 ? -13.380 -19.951 -6.361 1.00 64.75 101 VAL A N 1
ATOM 781 C CA . VAL A 1 101 ? -12.717 -21.261 -6.548 1.00 64.75 101 VAL A CA 1
ATOM 782 C C . VAL A 1 101 ? -11.937 -21.717 -5.306 1.00 64.75 101 VAL A C 1
ATOM 784 O O . VAL A 1 101 ? -11.610 -22.889 -5.199 1.00 64.75 101 VAL A O 1
ATOM 787 N N . ARG A 1 102 ? -11.621 -20.817 -4.365 1.00 52.62 102 ARG A N 1
ATOM 788 C CA . ARG A 1 102 ? -10.910 -21.174 -3.128 1.00 52.62 102 ARG A CA 1
ATOM 789 C C . ARG A 1 102 ? -11.834 -21.471 -1.941 1.00 52.62 102 ARG A C 1
ATOM 791 O O . ARG A 1 102 ? -11.337 -21.908 -0.908 1.00 52.62 102 ARG A O 1
ATOM 798 N N . GLU A 1 103 ? -13.134 -21.214 -2.065 1.00 50.66 103 GLU A N 1
ATOM 799 C CA . GLU A 1 103 ? -14.113 -21.542 -1.017 1.00 50.66 103 GLU A CA 1
ATOM 800 C C . GLU A 1 103 ? -14.840 -22.882 -1.251 1.00 50.66 103 GLU A C 1
ATOM 802 O O . GLU A 1 103 ? -15.571 -23.318 -0.363 1.00 50.66 103 GLU A O 1
ATOM 807 N N . GLU A 1 104 ? -14.608 -23.548 -2.390 1.00 40.22 104 GLU A N 1
ATOM 808 C CA . GLU A 1 104 ? -14.991 -24.951 -2.656 1.00 40.22 104 GLU A CA 1
ATOM 809 C C . GLU A 1 104 ? -13.803 -25.901 -2.436 1.00 40.22 104 GLU A C 1
ATOM 811 O O . GLU A 1 104 ? -14.033 -27.006 -1.892 1.00 40.22 104 GLU A O 1
#